Protein AF-A0A8C9FAW2-F1 (afdb_monomer_lite)

pLDDT: mean 73.1, std 17.96, range [31.39, 96.0]

Sequence (176 aa):
LLIRKERSWILTAKKSSAYGFLLVGSNVSVNIEVDPRHPKMLPECYFLGADHVVNPLRTKLNNNMHLWDPDISLLQNLKDLLEIDFPSRAALEKSDFTKDCGICYAYRLNGTTPDQVCDEPRCGQPFHQACLYEWLQGLPSSRQSFNVIFGECPYCNKVRQYGGNGSWDEAVRLLC

Organism: Pavo cristatus (NCBI:txid9049)

Secondary structure (DSSP, 8-state):
-----SSSEEEEEETTEEEEEEEEETTEEEEEEE-TTSTTSPPEEEEES-HHHHHHHHHHHHHHGGG--TTS-HHHHHHHHHT-PPPPHHHHHHS--S---TTT--S-BTTB---EE---TTT--EE-HHHHHHHHHT-TT-EEETTEEEEE-TTT--EEEE--SS-HHHHHTTT-

InterPro domains:
  IPR001841 Zinc finger, RING-type [PS50089] (101-157)
  IPR013083 Zinc finger, RING/FYVE/PHD-type [G3DSA:3.30.40.10] (86-163)
  IPR026848 E3 ubiquitin-protein ligase FANCL [PTHR13206] (16-158)
  IPR026850 FANCL C-terminal domain [PF11793] (100-158)
  IPR043003 FANCL, UBC-like domain 3 superfamily [G3DSA:3.10.110.20] (5-85)
  IPR044037 FANCL, UBC-like domain 3 [PF18891] (15-89)

Radius of gyration: 18.58 Å; chains: 1; bounding box: 49×36×48 Å

Structure (mmCIF, N/CA/C/O backbone):
data_AF-A0A8C9FAW2-F1
#
_entry.id   AF-A0A8C9FAW2-F1
#
loop_
_atom_site.group_PDB
_atom_site.id
_atom_site.type_symbol
_atom_site.label_atom_id
_atom_site.label_alt_id
_atom_site.label_comp_id
_atom_site.label_asym_id
_atom_site.label_entity_id
_atom_site.label_seq_id
_atom_site.pdbx_PDB_ins_code
_atom_site.Cartn_x
_atom_site.Cartn_y
_atom_site.Cartn_z
_atom_site.occupancy
_atom_site.B_iso_or_equiv
_atom_site.auth_seq_id
_atom_site.auth_comp_id
_atom_site.auth_asym_id
_atom_site.auth_atom_id
_atom_site.pdbx_PDB_model_num
ATOM 1 N N . LEU A 1 1 ? 1.778 -1.645 -23.565 1.00 32.03 1 LEU A N 1
ATOM 2 C CA . LEU A 1 1 ? 0.454 -1.346 -22.969 1.00 32.03 1 LEU A CA 1
ATOM 3 C C . LEU A 1 1 ? -0.058 -2.604 -22.282 1.00 32.03 1 LEU A C 1
ATOM 5 O O . LEU A 1 1 ? -0.675 -3.438 -22.930 1.00 32.03 1 LEU A O 1
ATOM 9 N N . LEU A 1 2 ? 0.274 -2.807 -21.007 1.00 31.39 2 LEU A N 1
ATOM 10 C CA . LEU A 1 2 ? -0.206 -3.987 -20.288 1.00 31.39 2 LEU A CA 1
ATOM 11 C C . LEU A 1 2 ? -1.570 -3.677 -19.674 1.00 31.39 2 LEU A C 1
ATOM 13 O O . LEU A 1 2 ? -1.672 -3.179 -18.561 1.00 31.39 2 LEU A O 1
ATOM 17 N N . ILE A 1 3 ? -2.617 -3.985 -20.437 1.00 34.19 3 ILE A N 1
ATOM 18 C CA . ILE A 1 3 ? -3.925 -4.309 -19.879 1.00 34.19 3 ILE A CA 1
ATOM 19 C C . ILE A 1 3 ? -3.959 -5.831 -19.774 1.00 34.19 3 ILE A C 1
ATOM 21 O O . ILE A 1 3 ? -4.034 -6.521 -20.790 1.00 34.19 3 ILE A O 1
ATOM 25 N N . ARG A 1 4 ? -3.958 -6.367 -18.553 1.00 31.67 4 ARG A N 1
ATOM 26 C CA . ARG A 1 4 ? -4.580 -7.668 -18.310 1.00 31.67 4 ARG A CA 1
ATOM 27 C C . ARG A 1 4 ? -5.323 -7.624 -16.982 1.00 31.67 4 ARG A C 1
ATOM 29 O O . ARG A 1 4 ? -4.728 -7.585 -15.912 1.00 31.67 4 ARG A O 1
ATOM 36 N N . LYS A 1 5 ? -6.650 -7.547 -17.123 1.00 36.12 5 LYS A N 1
ATOM 37 C CA . LYS A 1 5 ? -7.661 -7.777 -16.089 1.00 36.12 5 LYS A CA 1
ATOM 38 C C . LYS A 1 5 ? -7.296 -9.019 -15.264 1.00 36.12 5 LYS A C 1
ATOM 40 O O . LYS A 1 5 ? -6.805 -9.984 -15.835 1.00 36.12 5 LYS A O 1
ATOM 45 N N . GLU A 1 6 ? -7.653 -8.961 -13.978 1.00 37.94 6 GLU A N 1
ATOM 46 C CA . GLU A 1 6 ? -7.642 -10.036 -12.964 1.00 37.94 6 GLU A CA 1
ATOM 47 C C . GLU A 1 6 ? -6.447 -10.037 -11.985 1.00 37.94 6 GLU A C 1
ATOM 49 O O . GLU A 1 6 ? -5.425 -10.683 -12.171 1.00 37.94 6 GLU A O 1
ATOM 54 N N . ARG A 1 7 ? -6.674 -9.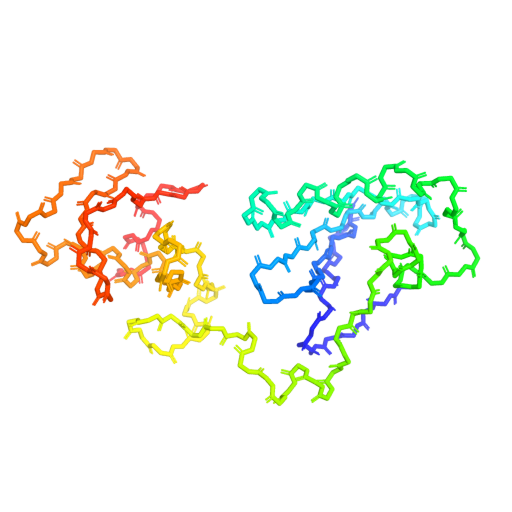309 -10.877 1.00 40.34 7 ARG A N 1
ATOM 55 C CA . ARG A 1 7 ? -6.276 -9.630 -9.489 1.00 40.34 7 ARG A CA 1
ATOM 56 C C . ARG A 1 7 ? -4.786 -9.778 -9.148 1.00 40.34 7 ARG A C 1
ATOM 58 O O . ARG A 1 7 ? -4.433 -10.691 -8.416 1.00 40.34 7 ARG A O 1
ATOM 65 N N . SER A 1 8 ? -3.977 -8.790 -9.542 1.00 43.91 8 SER A N 1
ATOM 66 C CA . SER A 1 8 ? -2.874 -8.269 -8.692 1.00 43.91 8 SER A CA 1
ATOM 67 C C . SER A 1 8 ? -2.107 -7.077 -9.290 1.00 43.91 8 SER A C 1
ATOM 69 O O . SER A 1 8 ? -1.278 -6.493 -8.604 1.00 43.91 8 SER A O 1
ATOM 71 N N . TRP A 1 9 ? -2.391 -6.684 -10.537 1.00 50.97 9 TRP A N 1
ATOM 72 C CA . TRP A 1 9 ? -1.691 -5.600 -11.243 1.00 50.97 9 TRP A CA 1
ATOM 73 C C . TRP A 1 9 ? -2.698 -4.767 -12.037 1.00 50.97 9 TRP A C 1
ATOM 75 O O . TRP A 1 9 ? -2.932 -5.031 -13.217 1.00 50.97 9 TRP A O 1
ATOM 85 N N . ILE A 1 10 ? -3.382 -3.817 -11.396 1.00 44.91 10 ILE A N 1
ATOM 86 C CA . ILE A 1 10 ? -4.378 -3.005 -12.106 1.00 44.91 10 ILE A CA 1
ATOM 87 C C . ILE A 1 10 ? -3.707 -1.717 -12.567 1.00 44.91 10 ILE A C 1
ATOM 89 O O . ILE A 1 10 ? -3.616 -0.764 -11.804 1.00 44.91 10 ILE A O 1
ATOM 93 N N . LEU A 1 11 ? -3.268 -1.695 -13.827 1.00 44.12 11 LEU A N 1
ATOM 94 C CA . LEU A 1 11 ? -3.093 -0.461 -14.592 1.00 44.12 11 LEU A CA 1
ATOM 95 C C . LEU A 1 11 ? -4.453 -0.100 -15.188 1.00 44.12 11 LEU A C 1
ATOM 97 O O . LEU A 1 11 ? -4.933 -0.717 -16.141 1.00 44.12 11 LEU A O 1
ATOM 101 N N . THR A 1 12 ? -5.103 0.882 -14.595 1.00 38.78 12 THR A N 1
ATOM 102 C CA . THR A 1 12 ? -6.296 1.514 -15.139 1.00 38.78 12 THR A CA 1
ATOM 103 C C . THR A 1 12 ? -5.859 2.695 -16.003 1.00 38.78 12 THR A C 1
ATOM 105 O O . THR A 1 12 ? -5.255 3.654 -15.541 1.00 38.78 12 THR A O 1
ATOM 108 N N . ALA A 1 13 ? -6.133 2.634 -17.301 1.00 38.56 13 ALA A N 1
ATOM 109 C CA . ALA A 1 13 ? -5.823 3.733 -18.207 1.00 38.56 13 ALA A CA 1
ATOM 110 C C . ALA A 1 13 ? -7.002 4.717 -18.265 1.00 38.56 13 ALA A C 1
ATOM 112 O O . ALA A 1 13 ? -8.114 4.328 -18.629 1.00 38.56 13 ALA A O 1
ATOM 113 N N . LYS A 1 14 ? -6.769 5.995 -17.945 1.00 38.84 14 LYS A N 1
ATOM 114 C CA . LYS A 1 14 ? -7.650 7.106 -18.342 1.00 38.84 14 LYS A CA 1
ATOM 115 C C . LYS A 1 14 ? -7.130 7.694 -19.657 1.00 38.84 14 LYS A C 1
ATOM 117 O O . LYS A 1 14 ? -5.959 7.559 -19.991 1.00 38.84 14 LYS A O 1
ATOM 122 N N . LYS A 1 15 ? -8.001 8.378 -20.408 1.00 40.38 15 LYS A N 1
ATOM 123 C CA . LYS A 1 15 ? -7.680 8.962 -21.730 1.00 40.38 15 LYS A CA 1
ATOM 124 C C . LYS A 1 15 ? -6.493 9.950 -21.727 1.00 40.38 15 LYS A C 1
ATOM 126 O O . LYS A 1 15 ? -5.990 10.255 -22.801 1.00 40.38 15 LYS A O 1
ATOM 131 N N . SER A 1 16 ? -6.059 10.439 -20.561 1.00 45.88 16 SER A N 1
ATOM 132 C CA . SER A 1 16 ? -4.986 11.433 -20.396 1.00 45.88 16 SER A CA 1
ATOM 133 C C . SER A 1 16 ? -3.822 11.009 -19.487 1.00 45.88 16 SER A C 1
ATOM 135 O O . SER A 1 16 ? -2.833 11.728 -19.479 1.00 45.88 16 SER A O 1
ATOM 137 N N . SER A 1 17 ? -3.927 9.879 -18.768 1.00 46.94 17 SER A N 1
ATOM 138 C CA . SER A 1 17 ? -2.872 9.300 -17.911 1.00 46.94 17 SER A CA 1
ATOM 139 C C . SER A 1 17 ? -3.098 7.798 -17.722 1.00 46.94 17 SER A C 1
ATOM 141 O O . SER A 1 17 ? -4.248 7.360 -17.590 1.00 46.94 17 SER A O 1
ATOM 143 N N . ALA A 1 18 ? -2.030 6.999 -17.658 1.00 55.69 18 ALA A N 1
ATOM 144 C CA . ALA A 1 18 ? -2.124 5.605 -17.227 1.00 55.69 18 ALA A CA 1
ATOM 145 C C . ALA A 1 18 ? -1.743 5.511 -15.744 1.00 55.69 18 ALA A C 1
ATOM 147 O O . ALA A 1 18 ? -0.612 5.805 -15.383 1.00 55.69 18 ALA A O 1
ATOM 148 N N . TYR A 1 19 ? -2.685 5.111 -14.888 1.00 51.44 19 TYR A N 1
ATOM 149 C CA . TYR A 1 19 ? -2.467 4.968 -13.448 1.00 51.44 19 TYR A CA 1
ATOM 150 C C . TYR A 1 19 ? -2.578 3.497 -13.064 1.00 51.44 19 TYR A C 1
ATOM 152 O O . TYR A 1 19 ? -3.498 2.806 -13.502 1.00 51.44 19 TYR A O 1
ATOM 160 N N . GLY A 1 20 ? -1.674 2.981 -12.244 1.00 58.78 20 GLY A N 1
ATOM 161 C CA . GLY A 1 20 ? -1.818 1.630 -11.725 1.00 58.78 20 GLY A CA 1
ATOM 162 C C . GLY A 1 20 ? -1.231 1.445 -10.355 1.00 58.78 20 GLY A C 1
ATOM 163 O O . GLY A 1 20 ? -0.283 2.114 -9.985 1.00 58.78 20 GLY A O 1
ATOM 164 N N . PHE A 1 21 ? -1.799 0.519 -9.599 1.00 53.75 21 PHE A N 1
ATOM 165 C CA . PHE A 1 21 ? -1.291 0.188 -8.280 1.00 53.75 21 PHE A CA 1
ATOM 166 C C . PHE A 1 21 ? -0.642 -1.189 -8.278 1.00 53.75 21 PHE A C 1
ATOM 168 O O . PHE A 1 21 ? -1.054 -2.117 -8.983 1.00 53.75 21 PHE A O 1
ATOM 175 N N . LEU A 1 22 ? 0.373 -1.296 -7.439 1.00 62.25 22 LEU A N 1
ATOM 176 C CA . LEU A 1 22 ? 1.198 -2.460 -7.238 1.00 62.25 22 LEU A CA 1
ATOM 177 C C . LEU A 1 22 ? 1.170 -2.843 -5.760 1.00 62.25 22 LEU A C 1
ATOM 179 O O . LEU A 1 22 ? 1.394 -2.000 -4.890 1.00 62.25 22 LEU A O 1
ATOM 183 N N . LEU A 1 23 ? 0.936 -4.120 -5.471 1.00 55.09 23 LEU A N 1
ATOM 184 C CA . LEU A 1 23 ? 1.106 -4.655 -4.123 1.00 55.09 23 LEU A CA 1
ATOM 185 C C . LEU A 1 23 ? 2.578 -5.016 -3.919 1.00 55.09 23 LEU A C 1
ATOM 187 O O . LEU A 1 23 ? 3.112 -5.879 -4.612 1.00 55.09 23 LEU A O 1
ATOM 191 N N . VAL A 1 24 ? 3.221 -4.332 -2.973 1.00 60.34 24 VAL A N 1
ATOM 192 C CA . VAL A 1 24 ? 4.638 -4.519 -2.627 1.00 60.34 24 VAL A CA 1
ATOM 193 C C . VAL A 1 24 ? 4.783 -5.564 -1.509 1.00 60.34 24 VAL A C 1
ATOM 195 O O . VAL A 1 24 ? 5.748 -6.319 -1.497 1.00 60.34 24 VAL A O 1
ATOM 198 N N . GLY A 1 25 ? 3.799 -5.668 -0.606 1.00 58.72 25 GLY A N 1
ATOM 199 C CA . GLY A 1 25 ? 3.772 -6.651 0.482 1.00 58.72 25 GLY A CA 1
ATOM 200 C C . GLY A 1 25 ? 2.504 -6.555 1.339 1.00 58.72 25 GLY A C 1
ATOM 201 O O . GLY A 1 25 ? 1.602 -5.769 1.042 1.00 58.72 25 GLY A O 1
ATOM 202 N N . SER A 1 26 ? 2.427 -7.333 2.426 1.00 58.81 26 SER A N 1
ATOM 203 C CA . SER A 1 26 ? 1.336 -7.241 3.409 1.00 58.81 26 SER A CA 1
ATOM 204 C C . SER A 1 26 ? 1.347 -5.859 4.068 1.00 58.81 26 SER A C 1
ATOM 206 O O . SER A 1 26 ? 2.222 -5.585 4.888 1.00 58.81 26 SER A O 1
ATOM 208 N N . ASN A 1 27 ? 0.375 -5.010 3.726 1.00 63.75 27 ASN A N 1
ATOM 209 C CA . ASN A 1 27 ? 0.171 -3.642 4.237 1.00 63.75 27 ASN A CA 1
ATOM 210 C C . ASN A 1 27 ? 1.002 -2.530 3.570 1.00 63.75 27 ASN A C 1
ATOM 212 O O . ASN A 1 27 ? 1.078 -1.425 4.108 1.00 63.75 27 ASN A O 1
ATOM 216 N N . VAL A 1 28 ? 1.600 -2.785 2.402 1.00 72.44 28 VAL A N 1
ATOM 217 C CA . VAL A 1 28 ? 2.230 -1.728 1.599 1.00 72.44 28 VAL A CA 1
ATOM 218 C C . VAL A 1 28 ? 1.893 -1.870 0.119 1.00 72.44 28 VAL A C 1
ATOM 220 O O . VAL A 1 28 ? 1.974 -2.950 -0.473 1.00 72.44 28 VAL A O 1
ATOM 223 N N . SER A 1 29 ? 1.519 -0.750 -0.487 1.00 74.69 29 SER A N 1
ATOM 224 C CA . SER A 1 29 ? 1.243 -0.645 -1.915 1.00 74.69 29 SER A CA 1
ATOM 225 C C . SER A 1 29 ? 1.953 0.564 -2.510 1.00 74.69 29 SER A C 1
ATOM 227 O O . SER A 1 29 ? 2.319 1.496 -1.795 1.00 74.69 29 SER A O 1
ATOM 229 N N . VAL A 1 30 ? 2.171 0.543 -3.819 1.00 79.19 30 VAL A N 1
ATOM 230 C CA . VAL A 1 30 ? 2.692 1.683 -4.573 1.00 79.19 30 VAL A CA 1
ATOM 231 C C . VAL A 1 30 ? 1.726 2.007 -5.703 1.00 79.19 30 VAL A C 1
ATOM 233 O O . VAL A 1 30 ? 1.344 1.131 -6.475 1.00 79.19 30 VAL A O 1
ATOM 236 N N . ASN A 1 31 ? 1.294 3.259 -5.776 1.00 78.44 31 ASN A N 1
ATOM 237 C CA . ASN A 1 31 ? 0.546 3.796 -6.903 1.00 78.44 31 ASN A CA 1
ATOM 238 C C . ASN A 1 31 ? 1.534 4.418 -7.892 1.00 78.44 31 ASN A C 1
ATOM 240 O O . ASN A 1 31 ? 2.432 5.149 -7.491 1.00 78.44 31 ASN A O 1
ATOM 244 N N . ILE A 1 32 ? 1.387 4.088 -9.165 1.00 81.19 32 ILE A N 1
ATOM 245 C CA . ILE A 1 32 ? 2.306 4.414 -10.244 1.00 81.19 32 ILE A CA 1
ATOM 246 C C . ILE A 1 32 ? 1.529 5.186 -11.295 1.00 81.19 32 ILE A C 1
ATOM 248 O O . ILE A 1 32 ? 0.557 4.676 -11.861 1.00 81.19 32 ILE A O 1
ATOM 252 N N . GLU A 1 33 ? 1.985 6.394 -11.584 1.00 78.06 33 GLU A N 1
ATOM 253 C CA . GLU A 1 33 ? 1.417 7.230 -12.630 1.00 78.06 33 GLU A CA 1
ATOM 254 C C . GLU A 1 33 ? 2.394 7.354 -13.799 1.00 78.06 33 GLU A C 1
ATOM 256 O O . GLU A 1 33 ? 3.498 7.882 -13.678 1.00 78.06 33 GLU A O 1
ATOM 261 N N . VAL A 1 34 ? 1.975 6.827 -14.948 1.00 80.50 34 VAL A N 1
ATOM 262 C CA . VAL A 1 34 ? 2.739 6.829 -16.194 1.00 80.50 34 VAL A CA 1
ATOM 263 C C . VAL A 1 34 ? 2.214 7.941 -17.096 1.00 80.50 34 VAL A C 1
ATOM 265 O O . VAL A 1 34 ? 1.034 7.942 -17.474 1.00 80.50 34 VAL A O 1
ATOM 268 N N . ASP A 1 35 ? 3.113 8.839 -17.505 1.00 76.81 35 ASP A N 1
ATOM 269 C CA . ASP A 1 35 ? 2.828 9.842 -18.530 1.00 76.81 35 ASP A CA 1
ATOM 270 C C . ASP A 1 35 ? 2.597 9.144 -19.885 1.00 76.81 35 ASP A C 1
ATOM 272 O O . ASP A 1 35 ? 3.506 8.504 -20.424 1.00 76.81 35 ASP A O 1
ATOM 276 N N . PRO A 1 36 ? 1.403 9.256 -20.491 1.00 73.38 36 PRO A N 1
ATOM 277 C CA . PRO A 1 36 ? 1.109 8.613 -21.764 1.00 73.38 36 PRO A CA 1
ATOM 278 C C . PRO A 1 36 ? 1.885 9.225 -22.932 1.00 73.38 36 PRO A C 1
ATOM 280 O O . PRO A 1 36 ? 1.991 8.584 -23.977 1.00 73.38 36 PRO A O 1
ATOM 283 N N . ARG A 1 37 ? 2.420 10.443 -22.783 1.00 78.56 37 ARG A N 1
ATOM 284 C CA . ARG A 1 37 ? 3.291 11.077 -23.782 1.00 78.56 37 ARG A CA 1
ATOM 285 C C . ARG A 1 37 ? 4.706 10.510 -23.729 1.00 78.56 37 ARG A C 1
ATOM 287 O O . ARG A 1 37 ? 5.366 10.442 -24.762 1.00 78.56 37 ARG A O 1
ATOM 294 N N . HIS A 1 38 ? 5.134 10.043 -22.557 1.00 81.06 38 HIS A N 1
ATOM 295 C CA . HIS A 1 38 ? 6.465 9.488 -22.323 1.00 81.06 38 HIS A CA 1
ATOM 296 C C . HIS A 1 38 ? 6.393 8.163 -21.542 1.00 81.06 38 HIS A C 1
ATOM 298 O O . HIS A 1 38 ? 6.947 8.045 -20.451 1.00 81.06 38 HIS A O 1
ATOM 304 N N . PRO A 1 39 ? 5.767 7.109 -22.099 1.00 78.12 39 PRO A N 1
ATOM 305 C CA . PRO A 1 39 ? 5.433 5.884 -21.360 1.00 78.12 39 PRO A CA 1
ATOM 306 C C . PRO A 1 39 ? 6.643 5.031 -20.951 1.00 78.12 39 PRO A C 1
ATOM 308 O O . PRO A 1 39 ? 6.477 4.020 -20.271 1.00 78.12 39 PRO A O 1
ATOM 311 N N . LYS A 1 40 ? 7.840 5.397 -21.419 1.00 82.69 40 LYS A N 1
ATOM 312 C CA . LYS A 1 40 ? 9.111 4.747 -21.088 1.00 82.69 40 LYS A CA 1
ATOM 313 C C . LYS A 1 40 ? 9.945 5.525 -20.062 1.00 82.69 40 LYS A C 1
ATOM 315 O O . LYS A 1 40 ? 11.026 5.068 -19.706 1.00 82.69 40 LYS A O 1
ATOM 320 N N . MET A 1 41 ? 9.499 6.705 -19.634 1.00 87.00 41 MET A N 1
ATOM 321 C CA . MET A 1 41 ? 10.165 7.448 -18.565 1.00 87.00 41 MET A CA 1
ATOM 322 C C . MET A 1 41 ? 9.821 6.860 -17.197 1.00 87.00 41 MET A C 1
ATOM 324 O O . MET A 1 41 ? 8.786 6.208 -17.045 1.00 87.00 41 MET A O 1
ATOM 328 N N . LEU A 1 42 ? 10.691 7.121 -16.218 1.00 88.81 42 LEU A N 1
ATOM 329 C CA . LEU A 1 42 ? 10.445 6.797 -14.817 1.00 88.81 42 LEU A CA 1
ATOM 330 C C . LEU A 1 42 ? 9.097 7.410 -14.392 1.00 88.81 42 LEU A C 1
ATOM 332 O O . LEU A 1 42 ? 8.931 8.626 -14.513 1.0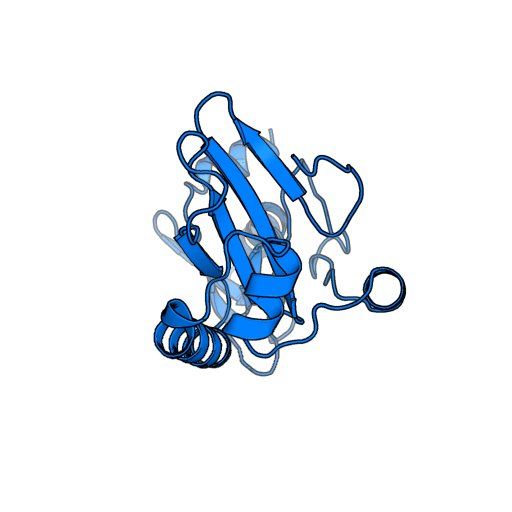0 88.81 42 LEU A O 1
ATOM 336 N N . PRO A 1 43 ? 8.133 6.597 -13.935 1.00 87.88 43 PRO A N 1
ATOM 337 C CA . PRO A 1 43 ? 6.835 7.093 -13.511 1.00 87.88 43 PRO A CA 1
ATOM 338 C C . PRO A 1 43 ? 6.879 7.665 -12.095 1.00 87.88 43 PRO A C 1
ATOM 340 O O . PRO A 1 43 ? 7.721 7.294 -11.273 1.00 87.88 43 PRO A O 1
ATOM 343 N N . GLU A 1 44 ? 5.892 8.499 -11.784 1.00 86.31 44 GLU A N 1
ATOM 344 C CA . GLU A 1 44 ? 5.670 8.969 -10.419 1.00 86.31 44 GLU A CA 1
ATOM 345 C C . GLU A 1 44 ? 5.189 7.805 -9.546 1.00 86.31 44 GLU A C 1
ATOM 347 O O . GLU A 1 44 ? 4.290 7.054 -9.935 1.00 86.31 44 GLU A O 1
ATOM 352 N N . CYS A 1 45 ? 5.795 7.644 -8.367 1.00 86.88 45 CYS A N 1
ATOM 353 C CA . CYS A 1 45 ? 5.535 6.527 -7.459 1.00 86.88 45 CYS A CA 1
ATOM 354 C C . CYS A 1 45 ? 5.086 7.027 -6.077 1.00 86.88 45 CYS A C 1
ATOM 356 O O . CYS A 1 45 ? 5.857 7.640 -5.337 1.00 86.88 45 CYS A O 1
ATOM 358 N N . TYR A 1 46 ? 3.859 6.691 -5.683 1.00 82.00 46 TYR A N 1
ATOM 359 C CA . TYR A 1 46 ? 3.263 7.050 -4.397 1.00 82.00 46 TYR A CA 1
ATOM 360 C C . TYR A 1 46 ? 3.096 5.809 -3.515 1.00 82.00 46 TYR A C 1
ATOM 362 O O . TYR A 1 46 ? 2.209 4.985 -3.740 1.00 82.00 46 TYR A O 1
ATOM 370 N N . PHE A 1 47 ? 3.944 5.669 -2.496 1.00 84.00 47 PHE A N 1
ATOM 371 C CA . PHE A 1 47 ? 3.856 4.570 -1.530 1.00 84.00 47 PHE A CA 1
ATOM 372 C C . PHE A 1 47 ? 2.766 4.823 -0.486 1.00 84.00 47 PHE A C 1
ATOM 374 O O . PHE A 1 47 ? 2.704 5.900 0.104 1.00 84.00 47 PHE A O 1
ATOM 381 N N . LEU A 1 48 ? 1.949 3.804 -0.231 1.00 78.19 48 LEU A N 1
ATOM 382 C CA . LEU A 1 48 ? 0.875 3.794 0.758 1.00 78.19 48 LEU A CA 1
ATOM 383 C C . LEU A 1 48 ? 1.131 2.657 1.753 1.00 78.19 48 LEU A C 1
ATOM 385 O O . LEU A 1 48 ? 1.249 1.497 1.354 1.00 78.19 48 LEU A O 1
ATOM 389 N N . GLY A 1 49 ? 1.212 2.989 3.037 1.00 77.88 49 GLY A N 1
ATOM 390 C CA . GLY A 1 49 ? 1.516 2.061 4.126 1.00 77.88 49 GLY A CA 1
ATOM 391 C C . GLY A 1 49 ? 2.057 2.813 5.342 1.00 77.88 49 GLY A C 1
ATOM 392 O O . GLY A 1 49 ? 2.178 4.036 5.312 1.00 77.88 49 GLY A O 1
ATOM 393 N N . ALA A 1 50 ? 2.393 2.095 6.414 1.00 75.81 50 ALA A N 1
ATOM 394 C CA . ALA A 1 50 ? 3.000 2.705 7.597 1.00 75.81 50 ALA A CA 1
ATOM 395 C C . ALA A 1 50 ? 4.398 3.277 7.285 1.00 75.81 50 ALA A C 1
ATOM 397 O O . ALA A 1 50 ? 5.173 2.643 6.566 1.00 75.81 50 ALA A O 1
ATOM 398 N N . ASP A 1 51 ? 4.752 4.426 7.877 1.00 81.75 51 ASP A N 1
ATOM 399 C CA . ASP A 1 51 ? 6.000 5.165 7.596 1.00 81.75 51 ASP A CA 1
ATOM 400 C C . ASP A 1 51 ? 7.261 4.295 7.651 1.00 81.75 51 ASP A C 1
ATOM 402 O O . ASP A 1 51 ? 8.116 4.351 6.768 1.00 81.75 51 ASP A O 1
ATOM 406 N N . HIS A 1 52 ? 7.364 3.436 8.665 1.00 81.44 52 HIS A N 1
ATOM 407 C CA . HIS A 1 52 ? 8.512 2.546 8.847 1.00 81.44 52 HIS A CA 1
ATOM 408 C C . HIS A 1 52 ? 8.651 1.482 7.740 1.00 81.44 52 HIS A C 1
ATOM 410 O O . HIS A 1 52 ? 9.740 0.944 7.557 1.00 81.44 52 HIS A O 1
ATOM 416 N N . VAL A 1 53 ? 7.579 1.194 6.994 1.00 80.50 53 VAL A N 1
ATOM 417 C CA . VAL A 1 53 ? 7.570 0.271 5.848 1.00 80.50 53 VAL A CA 1
ATOM 418 C C . VAL A 1 53 ? 7.837 1.017 4.538 1.00 80.50 53 VAL A C 1
ATOM 420 O O . VAL A 1 53 ? 8.578 0.524 3.690 1.00 80.50 53 VAL A O 1
ATOM 423 N N . VAL A 1 54 ? 7.267 2.215 4.362 1.00 86.50 54 VAL A N 1
ATOM 424 C CA . VAL A 1 54 ? 7.376 2.976 3.102 1.00 86.50 54 VAL A CA 1
ATOM 425 C C . VAL A 1 54 ? 8.676 3.768 2.973 1.00 86.50 54 VAL A C 1
ATOM 427 O O . VAL A 1 54 ? 9.193 3.905 1.866 1.00 86.50 54 VAL A O 1
ATOM 430 N N . ASN A 1 55 ? 9.240 4.271 4.075 1.00 90.56 55 ASN A N 1
ATOM 431 C CA . ASN A 1 55 ? 10.456 5.088 4.034 1.00 90.56 55 ASN A CA 1
ATOM 432 C C . ASN A 1 55 ? 11.667 4.336 3.451 1.00 90.56 55 ASN A C 1
ATOM 434 O O . ASN A 1 55 ? 12.337 4.910 2.592 1.00 90.56 55 ASN A O 1
ATOM 438 N N . PRO A 1 56 ? 11.934 3.062 3.808 1.00 91.56 56 PRO A N 1
ATOM 439 C CA . PRO A 1 56 ? 12.984 2.283 3.154 1.00 91.56 56 PRO A CA 1
ATOM 440 C C . PRO A 1 56 ? 12.785 2.158 1.639 1.00 91.56 56 PRO A C 1
ATOM 442 O O . PRO A 1 56 ? 13.738 2.332 0.884 1.00 91.56 56 PRO A O 1
ATOM 445 N N . LEU A 1 57 ? 11.550 1.916 1.184 1.00 91.00 57 LEU A N 1
ATOM 446 C CA . LEU A 1 57 ? 11.227 1.793 -0.243 1.00 91.00 57 LEU A CA 1
ATOM 447 C C . LEU A 1 57 ? 11.443 3.112 -0.989 1.00 91.00 57 LEU A C 1
ATOM 449 O O . LEU A 1 57 ? 12.004 3.116 -2.082 1.00 91.00 57 LEU A O 1
ATOM 453 N N . ARG A 1 58 ? 11.058 4.239 -0.378 1.00 92.50 58 ARG A N 1
ATOM 454 C CA . ARG A 1 58 ? 11.298 5.577 -0.931 1.00 92.50 58 ARG A CA 1
ATOM 455 C C . ARG A 1 58 ? 12.793 5.875 -1.050 1.00 92.50 58 ARG A C 1
ATOM 457 O O . ARG A 1 58 ? 13.229 6.385 -2.076 1.00 92.50 58 ARG A O 1
ATOM 464 N N . THR A 1 59 ? 13.580 5.533 -0.029 1.00 94.00 59 THR A N 1
ATOM 465 C CA . THR A 1 59 ? 15.039 5.700 -0.059 1.00 94.00 59 THR A CA 1
ATOM 466 C C . THR A 1 59 ? 15.673 4.865 -1.168 1.00 94.00 59 THR A C 1
ATOM 468 O O . THR A 1 59 ? 16.485 5.393 -1.923 1.00 94.00 59 THR A O 1
ATOM 471 N N . LYS A 1 60 ? 15.277 3.593 -1.314 1.00 94.62 60 LYS A N 1
ATOM 472 C CA . LYS A 1 60 ? 15.764 2.726 -2.399 1.00 94.62 60 LYS A CA 1
ATOM 473 C C . LYS A 1 60 ? 15.415 3.282 -3.772 1.00 94.62 60 LYS A C 1
ATOM 475 O O . LYS A 1 60 ? 16.311 3.444 -4.593 1.00 94.62 60 LYS A O 1
ATOM 480 N N . LEU A 1 61 ? 14.150 3.665 -3.976 1.00 93.50 61 LEU A N 1
ATOM 481 C CA . LEU A 1 61 ? 13.704 4.279 -5.222 1.00 93.50 61 LEU A CA 1
ATOM 482 C C . LEU A 1 61 ? 14.591 5.473 -5.580 1.00 93.50 61 LEU A C 1
ATOM 484 O O . LEU A 1 61 ? 15.164 5.476 -6.661 1.00 93.50 61 LEU A O 1
ATOM 488 N N . ASN A 1 62 ? 14.749 6.429 -4.657 1.00 94.31 62 ASN A N 1
ATOM 489 C CA . ASN A 1 62 ? 15.528 7.651 -4.866 1.00 94.31 62 ASN A CA 1
ATOM 490 C C . ASN A 1 62 ? 17.009 7.373 -5.158 1.00 94.31 62 ASN A C 1
ATOM 492 O O . ASN A 1 62 ? 17.584 7.986 -6.055 1.00 94.31 62 ASN A O 1
ATOM 496 N N . ASN A 1 63 ? 17.626 6.442 -4.425 1.00 96.00 63 ASN A N 1
ATOM 497 C CA . ASN A 1 63 ? 19.027 6.078 -4.632 1.00 96.00 63 ASN A CA 1
ATOM 498 C C . ASN A 1 63 ? 19.240 5.413 -5.994 1.00 96.00 63 ASN A C 1
ATOM 500 O O . ASN A 1 63 ? 20.250 5.664 -6.649 1.00 96.00 63 ASN A O 1
ATOM 504 N N . ASN A 1 64 ? 18.273 4.608 -6.432 1.00 95.94 64 ASN A N 1
ATOM 505 C CA . ASN A 1 64 ? 18.403 3.763 -7.609 1.00 95.94 64 ASN A CA 1
ATOM 506 C C . ASN A 1 64 ? 17.806 4.393 -8.877 1.00 95.94 64 ASN A C 1
ATOM 508 O O . ASN A 1 64 ? 17.989 3.818 -9.939 1.00 95.94 64 ASN A O 1
ATOM 512 N N . MET A 1 65 ? 17.164 5.575 -8.827 1.00 92.62 65 MET A N 1
ATOM 513 C CA . MET A 1 65 ? 16.493 6.218 -9.986 1.00 92.62 65 MET A CA 1
ATOM 514 C C . MET A 1 65 ? 17.341 6.254 -11.267 1.00 92.62 65 MET A C 1
ATOM 516 O O . MET A 1 65 ? 16.807 6.187 -12.371 1.00 92.62 65 MET A O 1
ATOM 520 N N . HIS A 1 66 ? 18.661 6.372 -11.119 1.00 93.44 66 HIS A N 1
ATOM 521 C CA . HIS A 1 66 ? 19.629 6.415 -12.213 1.00 93.44 66 HIS A CA 1
ATOM 522 C C . HIS A 1 66 ? 19.785 5.083 -12.970 1.00 93.44 66 HIS A C 1
ATOM 524 O O . HIS A 1 66 ? 20.317 5.078 -14.075 1.00 93.44 66 HIS A O 1
ATOM 530 N N . LEU A 1 67 ? 19.331 3.970 -12.390 1.00 94.38 67 LEU A N 1
ATOM 531 C CA . LEU A 1 67 ? 19.325 2.634 -12.988 1.00 94.38 67 LEU A CA 1
ATOM 532 C C . LEU A 1 67 ? 18.086 2.377 -13.856 1.00 94.38 67 LEU A C 1
ATOM 534 O O . LEU A 1 67 ? 17.945 1.284 -14.394 1.00 94.38 67 LEU A O 1
ATOM 538 N N . TRP A 1 68 ? 17.175 3.350 -13.977 1.00 93.94 68 TRP A N 1
ATOM 539 C CA . TRP A 1 68 ? 15.996 3.215 -14.825 1.00 93.94 68 TRP A CA 1
ATOM 540 C C . TRP A 1 68 ? 16.386 2.965 -16.286 1.00 93.94 68 TRP A C 1
ATOM 542 O O . TRP A 1 68 ? 17.043 3.798 -16.914 1.00 93.94 68 TRP A O 1
ATOM 552 N N . ASP A 1 69 ? 15.907 1.853 -16.841 1.00 92.12 69 ASP A N 1
ATOM 553 C CA . ASP A 1 69 ? 16.174 1.441 -18.215 1.00 92.12 69 ASP A CA 1
ATOM 554 C C . ASP A 1 69 ? 14.869 1.432 -19.054 1.00 92.12 69 ASP A C 1
ATOM 556 O O . ASP A 1 69 ? 13.981 0.602 -18.834 1.00 92.12 69 ASP A O 1
ATOM 560 N N . PRO A 1 70 ? 14.721 2.345 -20.037 1.00 88.94 70 PRO A N 1
ATOM 561 C CA . PRO A 1 70 ? 13.568 2.420 -20.945 1.00 88.94 70 PRO A CA 1
ATOM 562 C C . PRO A 1 70 ? 13.318 1.181 -21.821 1.00 88.94 70 PRO A C 1
ATOM 564 O O . PRO A 1 70 ? 12.254 1.091 -22.455 1.00 88.94 70 PRO A O 1
ATOM 567 N N . ASP A 1 71 ? 14.292 0.278 -21.930 1.00 91.19 71 ASP A N 1
ATOM 568 C CA . ASP A 1 71 ? 14.242 -0.891 -22.806 1.00 91.19 71 ASP A CA 1
ATOM 569 C C . ASP A 1 71 ? 13.810 -2.174 -22.083 1.00 91.19 71 ASP A C 1
ATOM 571 O O . ASP A 1 71 ? 13.401 -3.139 -22.737 1.00 91.19 71 ASP A O 1
ATOM 575 N N . ILE A 1 72 ? 13.768 -2.165 -20.746 1.00 86.00 72 ILE A N 1
ATOM 576 C CA . ILE A 1 72 ? 13.174 -3.244 -19.948 1.00 86.00 72 ILE A CA 1
ATOM 577 C C . ILE A 1 72 ? 11.754 -2.905 -19.480 1.00 86.00 72 ILE A C 1
ATOM 579 O O . ILE A 1 72 ? 11.272 -1.773 -19.529 1.00 86.00 72 ILE A O 1
ATOM 583 N N . SER A 1 73 ? 11.019 -3.931 -19.045 1.00 83.12 73 SER A N 1
ATOM 584 C CA . SER A 1 73 ? 9.633 -3.744 -18.608 1.00 83.12 73 SER A CA 1
ATOM 585 C C . SER A 1 73 ? 9.543 -2.889 -17.337 1.00 83.12 73 SER A C 1
ATOM 587 O O . SER A 1 73 ? 10.374 -3.024 -16.442 1.00 83.12 73 SER A O 1
ATOM 589 N N . LEU A 1 74 ? 8.471 -2.096 -17.206 1.00 81.56 74 LEU A N 1
ATOM 590 C CA . LEU A 1 74 ? 8.151 -1.330 -15.989 1.00 81.56 74 LEU A CA 1
ATOM 591 C C . LEU A 1 74 ? 8.245 -2.188 -14.719 1.00 81.56 74 LEU A C 1
ATOM 593 O O . LEU A 1 74 ? 8.803 -1.758 -13.718 1.00 81.56 74 LEU A O 1
ATOM 597 N N . LEU A 1 75 ? 7.707 -3.410 -14.767 1.00 80.50 75 LEU A N 1
ATOM 598 C CA . LEU A 1 75 ? 7.742 -4.323 -13.629 1.00 80.50 75 LEU A CA 1
ATOM 599 C C . LEU A 1 75 ? 9.176 -4.686 -13.238 1.00 80.50 75 LEU A C 1
ATOM 601 O O . LEU A 1 75 ? 9.479 -4.730 -12.052 1.00 80.50 75 LEU A O 1
ATOM 605 N N . GLN A 1 76 ? 10.033 -4.951 -14.224 1.00 83.00 76 GLN A N 1
ATOM 606 C CA . GLN A 1 76 ? 11.430 -5.292 -13.977 1.00 83.00 76 GLN A CA 1
ATOM 607 C C . GLN A 1 76 ? 12.189 -4.092 -13.406 1.00 83.00 76 GLN A C 1
ATOM 609 O O . GLN A 1 76 ? 12.780 -4.224 -12.343 1.00 83.00 76 GLN A O 1
ATOM 614 N N . ASN A 1 77 ? 12.036 -2.908 -14.009 1.00 90.38 77 ASN A N 1
ATOM 615 C CA . ASN A 1 77 ? 12.583 -1.666 -13.459 1.00 90.38 77 ASN A CA 1
ATOM 616 C C . ASN A 1 77 ? 12.191 -1.471 -11.989 1.00 90.38 77 ASN A C 1
ATOM 618 O O . ASN A 1 77 ? 13.037 -1.199 -11.149 1.00 90.38 77 ASN A O 1
ATOM 622 N N . LEU A 1 78 ? 10.912 -1.639 -11.644 1.00 86.62 78 LEU A N 1
ATOM 623 C CA . LEU A 1 78 ? 10.453 -1.458 -10.266 1.00 86.62 78 LEU A CA 1
ATOM 624 C C . L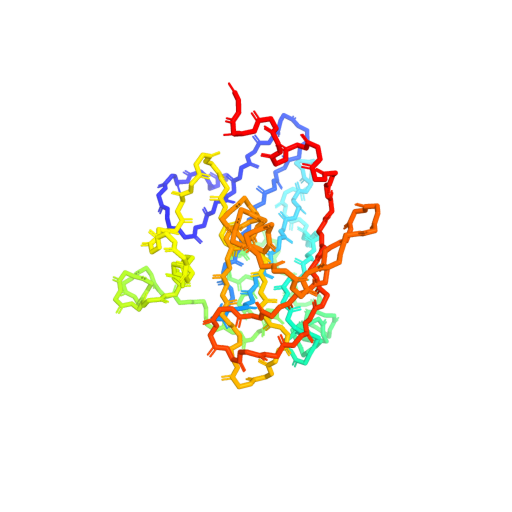EU A 1 78 ? 11.025 -2.499 -9.299 1.00 86.62 78 LEU A C 1
ATOM 626 O O . LEU A 1 78 ? 11.250 -2.163 -8.141 1.00 86.62 78 LEU A O 1
ATOM 630 N N . LYS A 1 79 ? 11.274 -3.738 -9.743 1.00 86.25 79 LYS A N 1
ATOM 631 C CA . LYS A 1 79 ? 11.961 -4.744 -8.917 1.00 86.25 79 LYS A CA 1
ATOM 632 C C . LYS A 1 79 ? 13.388 -4.327 -8.620 1.00 86.25 79 LYS A C 1
ATOM 634 O O . LYS A 1 79 ? 13.805 -4.402 -7.471 1.00 86.25 79 LYS A O 1
ATOM 639 N N . ASP A 1 80 ? 14.095 -3.869 -9.646 1.00 90.19 80 ASP A N 1
ATOM 640 C CA . ASP A 1 80 ? 15.507 -3.514 -9.551 1.00 90.19 80 ASP A CA 1
ATOM 641 C C . ASP A 1 80 ? 15.683 -2.235 -8.719 1.00 90.19 80 ASP A C 1
ATOM 643 O O . ASP A 1 80 ? 16.495 -2.192 -7.800 1.00 90.19 80 ASP A O 1
ATOM 647 N N . LEU A 1 81 ? 14.838 -1.225 -8.951 1.00 92.50 81 LEU A N 1
ATOM 648 C CA . LEU A 1 81 ? 14.847 0.035 -8.205 1.00 92.50 81 LEU A CA 1
ATOM 649 C C . LEU A 1 81 ? 14.510 -0.141 -6.723 1.00 92.50 81 LEU A C 1
ATOM 651 O O . LEU A 1 81 ? 15.138 0.478 -5.866 1.00 92.50 81 LEU A O 1
ATOM 655 N N . LEU A 1 82 ? 13.499 -0.954 -6.416 1.00 89.44 82 LEU A N 1
ATOM 656 C CA . LEU A 1 82 ? 13.036 -1.170 -5.044 1.00 89.44 82 LEU A CA 1
ATOM 657 C C . LEU A 1 82 ? 13.767 -2.325 -4.353 1.00 89.44 82 LEU A C 1
ATOM 659 O O . LEU A 1 82 ? 13.609 -2.497 -3.144 1.00 89.44 82 LEU A O 1
ATOM 663 N N . GLU A 1 83 ? 14.567 -3.088 -5.101 1.00 89.81 83 GLU A N 1
ATOM 664 C CA . GLU A 1 83 ? 15.254 -4.306 -4.664 1.00 89.81 83 GLU A CA 1
ATOM 665 C C . GLU A 1 83 ? 14.301 -5.244 -3.909 1.00 89.81 83 GLU A C 1
ATOM 667 O O . GLU A 1 83 ? 14.557 -5.660 -2.773 1.00 89.81 83 GLU A O 1
ATOM 672 N N . ILE A 1 84 ? 13.147 -5.503 -4.519 1.00 82.44 84 ILE A N 1
ATOM 673 C CA . ILE A 1 84 ? 12.128 -6.404 -3.989 1.00 82.44 84 ILE A CA 1
ATOM 674 C C . ILE A 1 84 ? 11.695 -7.381 -5.064 1.00 82.44 84 ILE A C 1
ATOM 676 O O . ILE A 1 84 ? 11.538 -7.040 -6.239 1.00 82.44 84 ILE A O 1
ATOM 680 N N . ASP A 1 85 ? 11.388 -8.590 -4.620 1.00 76.50 85 ASP A N 1
ATOM 681 C CA . ASP A 1 85 ? 10.591 -9.497 -5.413 1.00 76.50 85 ASP A CA 1
ATOM 682 C C . ASP A 1 85 ? 9.122 -9.212 -5.169 1.00 76.50 85 ASP A C 1
ATOM 684 O O . ASP A 1 85 ? 8.601 -9.327 -4.059 1.00 76.50 85 ASP A O 1
ATOM 688 N N . PHE A 1 86 ? 8.428 -8.869 -6.244 1.00 71.19 86 PHE A N 1
ATOM 689 C CA . PHE A 1 86 ? 6.984 -8.825 -6.184 1.00 71.19 86 PHE A CA 1
ATOM 690 C C . PHE A 1 86 ? 6.413 -10.233 -6.057 1.00 71.19 86 PHE A C 1
ATOM 692 O O . PHE A 1 86 ? 6.848 -11.136 -6.786 1.00 71.19 86 PHE A O 1
ATOM 699 N N . PRO A 1 87 ? 5.417 -10.429 -5.178 1.00 60.62 87 PRO A N 1
ATOM 700 C CA . PRO A 1 87 ? 4.838 -11.740 -4.973 1.00 60.62 87 PRO A CA 1
ATOM 701 C C . PRO A 1 87 ? 4.268 -12.261 -6.294 1.00 60.62 87 PRO A C 1
ATOM 703 O O . PRO A 1 87 ? 3.576 -11.560 -7.039 1.00 60.62 87 PRO A O 1
ATOM 706 N N . SER A 1 88 ? 4.596 -13.515 -6.605 1.00 59.50 88 SER A N 1
ATOM 707 C CA . SER A 1 88 ? 4.041 -14.181 -7.777 1.00 59.50 88 SER A CA 1
ATOM 708 C C . SER A 1 88 ? 2.534 -14.365 -7.600 1.00 59.50 88 SER A C 1
ATOM 710 O O . SER A 1 88 ? 2.030 -14.473 -6.481 1.00 59.50 88 SER A O 1
ATOM 712 N N . ARG A 1 89 ? 1.793 -14.457 -8.708 1.00 54.66 89 ARG A N 1
ATOM 713 C CA . ARG A 1 89 ? 0.344 -14.709 -8.673 1.00 54.66 89 ARG A CA 1
ATOM 714 C C . ARG A 1 89 ? -0.019 -15.918 -7.797 1.00 54.66 89 ARG A C 1
ATOM 716 O O . ARG A 1 89 ? -0.947 -15.836 -7.008 1.00 54.66 89 ARG A O 1
ATOM 723 N N . ALA A 1 90 ? 0.733 -17.015 -7.905 1.00 50.81 90 ALA A N 1
ATOM 724 C CA . ALA A 1 90 ? 0.485 -18.228 -7.124 1.00 50.81 90 ALA A CA 1
ATOM 725 C C . ALA A 1 90 ? 0.748 -18.037 -5.620 1.00 50.81 90 ALA A C 1
ATOM 727 O O . ALA A 1 90 ? 0.126 -18.712 -4.802 1.00 50.81 90 ALA A O 1
ATOM 728 N N . ALA A 1 91 ? 1.653 -17.121 -5.253 1.00 49.38 91 ALA A N 1
ATOM 729 C CA . ALA A 1 91 ? 1.837 -16.712 -3.867 1.00 49.38 91 ALA A CA 1
ATOM 730 C C . ALA A 1 91 ? 0.640 -15.876 -3.396 1.00 49.38 91 ALA A C 1
ATOM 732 O O . ALA A 1 91 ? 0.086 -16.192 -2.351 1.00 49.38 91 ALA A O 1
ATOM 733 N N . LEU A 1 92 ? 0.180 -14.904 -4.194 1.00 48.19 92 LEU A N 1
ATOM 734 C CA . LEU A 1 92 ? -0.987 -14.050 -3.906 1.00 48.19 92 LEU A CA 1
ATOM 735 C C . LEU A 1 92 ? -2.315 -14.818 -3.807 1.00 48.19 92 LEU A C 1
ATOM 737 O O . LEU A 1 92 ? -3.181 -14.421 -3.043 1.00 48.19 92 LEU A O 1
ATOM 741 N N . GLU A 1 93 ? -2.480 -15.912 -4.554 1.00 43.75 93 GLU A N 1
ATOM 742 C CA . GLU A 1 93 ? -3.664 -16.784 -4.470 1.00 43.75 93 GLU A CA 1
ATOM 743 C C . GLU A 1 93 ? -3.649 -17.704 -3.233 1.00 43.75 93 GLU A C 1
ATOM 745 O O . GLU A 1 93 ? -4.700 -18.191 -2.828 1.00 43.75 93 GLU A O 1
ATOM 750 N N . LYS A 1 94 ? -2.474 -17.959 -2.635 1.00 42.34 94 LYS A N 1
ATOM 751 C CA . LYS A 1 94 ? -2.301 -18.850 -1.468 1.00 42.34 94 LYS A CA 1
ATOM 752 C C . LYS A 1 94 ? -2.133 -18.130 -0.137 1.00 42.34 94 LYS A C 1
ATOM 754 O O . LYS A 1 94 ? -2.101 -18.783 0.900 1.00 42.34 94 LYS A O 1
ATOM 759 N N . SER A 1 95 ? -1.951 -16.822 -0.162 1.00 38.91 95 SER A N 1
ATOM 760 C CA . SER A 1 95 ? -1.747 -16.023 1.037 1.00 38.91 95 SER A CA 1
ATOM 761 C C . SER A 1 95 ? -2.908 -15.063 1.182 1.00 38.91 95 SER A C 1
ATOM 763 O O . SER A 1 95 ? -3.304 -14.403 0.224 1.00 38.91 95 SER A O 1
ATOM 765 N N . ASP A 1 96 ? -3.425 -14.983 2.402 1.00 43.69 96 ASP A N 1
ATOM 766 C CA . ASP A 1 96 ? -4.447 -14.047 2.868 1.00 43.69 96 ASP A CA 1
ATOM 767 C C . ASP A 1 96 ? -3.964 -12.574 2.806 1.00 43.69 96 ASP A C 1
ATOM 769 O O . ASP A 1 96 ? -4.090 -11.813 3.765 1.00 43.69 96 ASP A O 1
ATOM 773 N N . PHE A 1 97 ? -3.339 -12.137 1.702 1.00 44.50 97 PHE A N 1
ATOM 774 C CA . PHE A 1 97 ? -2.866 -10.761 1.508 1.00 44.50 97 PHE A CA 1
ATOM 775 C C . PHE A 1 97 ? -4.019 -9.767 1.358 1.00 44.50 97 PHE A C 1
ATOM 777 O O . PHE A 1 97 ? -3.825 -8.570 1.565 1.00 44.50 97 PHE A O 1
ATOM 784 N N . THR A 1 98 ? -5.226 -10.234 1.044 1.00 52.41 98 THR A N 1
ATOM 785 C CA . THR A 1 98 ? -6.443 -9.455 1.254 1.00 52.41 98 THR A CA 1
ATOM 786 C C . THR A 1 98 ? -6.932 -9.739 2.662 1.00 52.41 98 THR A C 1
ATOM 788 O O . THR A 1 98 ? -7.728 -10.649 2.868 1.00 52.41 98 THR A O 1
ATOM 791 N N . LYS A 1 99 ? -6.446 -8.980 3.650 1.00 62.41 99 LYS A N 1
ATOM 792 C CA . LYS A 1 99 ? -7.105 -8.993 4.954 1.00 62.41 99 LYS A CA 1
ATOM 793 C C . LYS A 1 99 ? -8.517 -8.452 4.763 1.00 62.41 99 LYS A C 1
ATOM 795 O O . LYS A 1 99 ? -8.702 -7.272 4.461 1.00 62.41 99 LYS A O 1
ATOM 800 N N . ASP A 1 100 ? -9.487 -9.347 4.877 1.00 81.50 100 ASP A N 1
ATOM 801 C CA . ASP A 1 100 ? -10.898 -9.002 4.861 1.00 81.50 100 ASP A CA 1
ATOM 802 C C . ASP A 1 100 ? -11.209 -7.989 5.965 1.00 81.50 100 ASP A C 1
ATOM 804 O O . ASP A 1 100 ? -10.519 -7.915 6.989 1.00 81.50 100 ASP A O 1
ATOM 808 N N . CYS A 1 101 ? -12.258 -7.192 5.763 1.00 84.94 101 CYS A N 1
ATOM 809 C CA . CYS A 1 101 ? -12.736 -6.306 6.812 1.00 84.94 101 CYS A CA 1
ATOM 810 C C . CYS A 1 101 ? -13.029 -7.118 8.081 1.00 84.94 101 CYS A C 1
ATOM 812 O O . CYS A 1 101 ? -13.765 -8.100 8.033 1.00 84.94 101 CYS A O 1
ATOM 814 N N . GLY A 1 102 ? -12.522 -6.669 9.232 1.00 82.94 102 GLY A N 1
ATOM 815 C CA . GLY A 1 102 ? -12.747 -7.347 10.514 1.00 82.94 102 GLY A CA 1
ATOM 816 C C . GLY A 1 102 ? -14.197 -7.366 11.017 1.00 82.94 102 GLY A C 1
ATOM 817 O O . GLY A 1 102 ? -14.458 -7.900 12.084 1.00 82.94 102 GLY A O 1
ATOM 818 N N . ILE A 1 103 ? -15.142 -6.763 10.295 1.00 85.94 103 ILE A N 1
ATOM 819 C CA . ILE A 1 103 ? -16.560 -6.728 10.682 1.00 85.94 103 ILE A CA 1
ATOM 820 C C . ILE A 1 103 ? -17.390 -7.581 9.724 1.00 85.94 103 ILE A C 1
ATOM 822 O O . ILE A 1 103 ? -18.101 -8.479 10.161 1.00 85.94 103 ILE A O 1
ATOM 826 N N . CYS A 1 104 ? -17.295 -7.330 8.414 1.00 85.12 104 CYS A N 1
ATOM 827 C CA . CYS A 1 104 ? -18.105 -8.041 7.421 1.00 85.12 104 CYS A CA 1
ATOM 828 C C . CYS A 1 104 ? -17.408 -9.261 6.802 1.00 85.12 104 CYS A C 1
ATOM 830 O O . CYS A 1 104 ? -18.025 -9.963 6.005 1.00 85.12 104 CYS A O 1
ATOM 832 N N . TYR A 1 105 ? -16.135 -9.503 7.136 1.00 79.50 105 TYR A N 1
ATOM 833 C CA . TYR A 1 105 ? -15.317 -10.596 6.598 1.00 79.50 105 TYR A CA 1
ATOM 834 C C . TYR A 1 105 ? -15.274 -10.641 5.063 1.00 79.50 105 TYR A C 1
ATOM 836 O O . TYR A 1 105 ? -15.085 -11.696 4.466 1.00 79.50 105 TYR A O 1
ATOM 844 N N . ALA A 1 106 ? -15.441 -9.486 4.416 1.00 75.44 106 ALA A N 1
ATOM 845 C CA . ALA A 1 106 ? -15.334 -9.346 2.974 1.00 75.44 106 ALA A CA 1
ATOM 846 C C . ALA A 1 106 ? -14.202 -8.387 2.602 1.00 75.44 106 ALA A C 1
ATOM 848 O O . ALA A 1 106 ? -13.996 -7.350 3.237 1.00 75.44 106 ALA A O 1
ATOM 849 N N . TYR A 1 107 ? -13.513 -8.688 1.504 1.00 77.25 107 TYR A N 1
ATOM 850 C CA . TYR A 1 107 ? -12.540 -7.778 0.906 1.00 77.25 107 TYR A CA 1
ATOM 851 C C . TYR A 1 107 ? -13.201 -6.633 0.121 1.00 77.25 107 TYR A C 1
ATOM 853 O O . TYR A 1 107 ? -12.645 -5.545 -0.003 1.00 77.25 107 TYR A O 1
ATOM 861 N N . ARG A 1 108 ? -14.397 -6.841 -0.438 1.00 78.31 108 ARG A N 1
ATOM 862 C CA . ARG A 1 108 ? -15.112 -5.813 -1.210 1.00 78.31 108 ARG A CA 1
ATOM 863 C C . ARG A 1 108 ? -16.526 -5.626 -0.695 1.00 78.31 108 ARG A C 1
ATOM 865 O O . ARG A 1 108 ? -17.293 -6.581 -0.677 1.00 78.31 108 ARG A O 1
ATOM 872 N N . LEU A 1 109 ? -16.868 -4.379 -0.385 1.00 77.62 109 LEU A N 1
ATOM 873 C CA . LEU A 1 109 ? -18.218 -3.954 -0.030 1.00 77.62 109 LEU A CA 1
ATOM 874 C C . LEU A 1 109 ? -18.559 -2.697 -0.835 1.00 77.62 109 LEU A C 1
ATOM 876 O O . LEU A 1 109 ? -17.860 -1.692 -0.736 1.00 77.62 109 LEU A O 1
ATOM 880 N N . ASN A 1 110 ? -19.583 -2.765 -1.690 1.00 77.25 110 ASN A N 1
ATOM 881 C CA . ASN A 1 110 ? -20.033 -1.648 -2.538 1.00 77.25 110 ASN A CA 1
ATOM 882 C C . ASN A 1 110 ? -18.909 -0.950 -3.336 1.00 77.25 110 ASN A C 1
ATOM 884 O O . ASN A 1 110 ? -18.891 0.263 -3.499 1.00 77.25 110 ASN A O 1
ATOM 888 N N . GLY A 1 111 ? -17.933 -1.723 -3.824 1.00 72.31 111 GLY A N 1
ATOM 889 C CA . GLY A 1 111 ? -16.784 -1.197 -4.573 1.00 72.31 111 GLY A CA 1
ATOM 890 C C . GLY A 1 111 ? -15.649 -0.630 -3.712 1.00 72.31 111 GLY A C 1
ATOM 891 O O . GLY A 1 111 ? -14.581 -0.362 -4.258 1.00 72.31 111 GLY A O 1
ATOM 892 N N . THR A 1 112 ? -15.837 -0.528 -2.394 1.00 75.31 112 THR A N 1
ATOM 893 C CA . THR A 1 112 ? -14.811 -0.115 -1.426 1.00 75.31 112 THR A CA 1
ATOM 894 C C . THR A 1 112 ? -14.011 -1.309 -0.898 1.00 75.31 112 THR A C 1
ATOM 896 O O . THR A 1 112 ? -14.480 -2.454 -0.899 1.00 75.31 112 THR A O 1
ATOM 899 N N . THR A 1 113 ? -12.785 -1.040 -0.456 1.00 81.81 113 THR A N 1
ATOM 900 C CA . THR A 1 113 ? -11.879 -2.002 0.193 1.00 81.81 113 THR A CA 1
ATOM 901 C C . THR A 1 113 ? -11.610 -1.584 1.643 1.00 81.81 113 THR A C 1
ATOM 903 O O . THR A 1 113 ? -11.820 -0.414 1.954 1.00 81.81 113 THR A O 1
ATOM 906 N N . PRO A 1 114 ? -11.153 -2.486 2.532 1.00 85.12 114 PRO A N 1
ATOM 907 C CA . PRO A 1 114 ? -10.885 -2.165 3.929 1.00 85.12 114 PRO A CA 1
ATOM 908 C C . PRO A 1 114 ? -9.656 -1.251 4.040 1.00 85.12 114 PRO A C 1
ATOM 910 O O . PRO A 1 114 ? -8.521 -1.717 3.965 1.00 85.12 114 PRO A O 1
ATOM 913 N N . ASP A 1 115 ? -9.882 0.054 4.152 1.00 81.81 115 ASP A N 1
ATOM 914 C CA . ASP A 1 115 ? -8.851 1.096 4.159 1.00 81.81 115 ASP A CA 1
ATOM 915 C C . ASP A 1 115 ? -8.659 1.747 5.538 1.00 81.81 115 ASP A C 1
ATOM 917 O O . ASP A 1 115 ? -7.623 2.361 5.793 1.00 81.81 115 ASP A O 1
ATOM 921 N N . GLN A 1 116 ? -9.611 1.564 6.456 1.00 85.50 116 GLN A N 1
ATOM 922 C CA . GLN A 1 116 ? -9.501 2.007 7.841 1.00 85.50 116 GLN A CA 1
ATOM 923 C C . GLN A 1 116 ? -8.739 0.961 8.649 1.00 85.50 116 GLN A C 1
ATOM 925 O O . GLN A 1 116 ? -9.294 -0.068 9.028 1.00 85.50 116 GLN A O 1
ATOM 930 N N . VAL A 1 117 ? -7.460 1.210 8.918 1.00 86.38 117 VAL A N 1
ATOM 931 C CA . VAL A 1 117 ? -6.596 0.273 9.647 1.00 86.38 117 VAL A CA 1
ATOM 932 C C . VAL A 1 117 ? -6.414 0.734 11.088 1.00 86.38 117 VAL A C 1
ATOM 934 O O . VAL A 1 117 ? -6.114 1.898 11.339 1.00 86.38 117 VAL A O 1
ATOM 937 N N . CYS A 1 118 ? -6.570 -0.180 12.048 1.00 85.62 118 CYS A N 1
ATOM 938 C CA . CYS A 1 118 ? -6.218 0.105 13.436 1.00 85.62 118 CYS A CA 1
ATOM 939 C C . CYS A 1 118 ? -4.711 0.398 13.563 1.00 85.62 118 CYS A C 1
ATOM 941 O O . CYS A 1 118 ? -3.877 -0.423 13.190 1.00 85.62 118 CYS A O 1
ATOM 943 N N . ASP A 1 119 ? -4.380 1.551 14.134 1.00 81.31 119 ASP A N 1
ATOM 944 C CA . ASP A 1 119 ? -3.026 2.070 14.364 1.00 81.31 119 ASP A CA 1
ATOM 945 C C . ASP A 1 119 ? -2.279 1.384 15.524 1.00 81.31 119 ASP A C 1
ATOM 947 O O . ASP A 1 119 ? -1.074 1.574 15.681 1.00 81.31 119 ASP A O 1
ATOM 951 N N . GLU A 1 120 ? -2.965 0.579 16.344 1.00 83.94 120 GLU A N 1
ATOM 952 C CA . GLU A 1 120 ? -2.328 -0.226 17.388 1.00 83.94 120 GLU A CA 1
ATOM 953 C C . GLU A 1 120 ? -1.381 -1.256 16.738 1.00 83.94 120 GLU A C 1
ATOM 955 O O . GLU A 1 120 ? -1.868 -2.152 16.038 1.00 83.94 120 GLU A O 1
ATOM 960 N N . PRO A 1 121 ? -0.056 -1.205 17.001 1.00 75.88 121 PRO A N 1
ATOM 961 C CA . PRO A 1 121 ? 0.930 -2.047 16.315 1.00 75.88 121 PRO A CA 1
ATOM 962 C C . PRO A 1 121 ? 0.683 -3.551 16.451 1.00 75.88 121 PRO A C 1
ATOM 964 O O . PRO A 1 121 ? 1.069 -4.329 15.584 1.00 75.88 121 PRO A O 1
ATOM 967 N N . ARG A 1 122 ? 0.039 -3.971 17.547 1.00 79.69 122 ARG A N 1
ATOM 968 C CA . ARG A 1 122 ? -0.320 -5.375 17.797 1.00 79.69 122 ARG A CA 1
ATOM 969 C C . ARG A 1 122 ? -1.670 -5.784 17.198 1.00 79.69 122 ARG A C 1
ATOM 971 O O . ARG A 1 122 ? -1.996 -6.964 17.236 1.00 79.69 122 ARG A O 1
ATOM 978 N N . CYS A 1 123 ? -2.454 -4.834 16.691 1.00 83.38 123 CYS A N 1
ATOM 979 C CA . CYS A 1 123 ? -3.774 -5.066 16.108 1.00 83.38 123 CYS A CA 1
ATOM 980 C C . CYS A 1 123 ? -3.702 -5.032 14.579 1.00 83.38 123 CYS A C 1
ATOM 982 O O . CYS A 1 123 ? -3.819 -6.072 13.935 1.00 83.38 123 CYS A O 1
ATOM 984 N N . GLY A 1 124 ? -3.503 -3.846 13.989 1.00 81.06 124 GLY A N 1
ATOM 985 C CA . GLY A 1 124 ? -3.420 -3.680 12.535 1.00 81.06 124 GLY A CA 1
ATOM 986 C C . GLY A 1 124 ? -4.641 -4.185 11.756 1.00 81.06 124 GLY A C 1
ATOM 987 O O . GLY A 1 124 ? -4.509 -4.495 10.572 1.00 81.06 124 GLY A O 1
ATOM 988 N N . GLN A 1 125 ? -5.803 -4.344 12.403 1.00 85.50 125 GLN A N 1
ATOM 989 C CA . GLN A 1 125 ? -6.988 -4.895 11.749 1.00 85.50 125 GLN A CA 1
ATOM 990 C C . GLN A 1 125 ? -7.597 -3.860 10.794 1.00 85.50 125 GLN A C 1
ATOM 992 O O . GLN A 1 125 ? -7.816 -2.720 11.223 1.00 85.50 125 GLN A O 1
ATOM 997 N N . PRO A 1 126 ? -7.872 -4.225 9.529 1.00 87.50 126 PRO A N 1
ATOM 998 C CA . PRO A 1 126 ? -8.485 -3.322 8.573 1.00 87.50 126 PRO A CA 1
ATOM 999 C C . PRO A 1 126 ? -10.015 -3.442 8.569 1.00 87.50 126 PRO A C 1
ATOM 1001 O O . PRO A 1 126 ? -10.590 -4.511 8.802 1.00 87.50 126 PRO A O 1
ATOM 1004 N N . PHE A 1 127 ? -10.684 -2.340 8.254 1.00 87.00 127 PHE A N 1
ATOM 1005 C CA . PHE A 1 127 ? -12.134 -2.241 8.173 1.00 87.00 127 PHE A CA 1
ATOM 1006 C C . PHE A 1 127 ? -12.549 -1.398 6.970 1.00 87.00 127 PHE A C 1
ATOM 1008 O O . PHE A 1 127 ? -11.851 -0.461 6.585 1.00 87.00 127 PHE A O 1
ATOM 1015 N N . HIS A 1 128 ? -13.706 -1.703 6.380 1.00 85.81 128 HIS A N 1
ATOM 1016 C CA . HIS A 1 128 ? -14.372 -0.731 5.515 1.00 85.81 128 HIS A CA 1
ATOM 1017 C C . HIS A 1 128 ? -14.824 0.460 6.355 1.00 85.81 128 HIS A C 1
ATOM 1019 O O . HIS A 1 128 ? -15.321 0.272 7.469 1.00 85.81 128 HIS A O 1
ATOM 1025 N N . GLN A 1 129 ? -14.729 1.667 5.795 1.00 85.69 129 GLN A N 1
ATOM 1026 C CA . GLN A 1 129 ? -15.216 2.882 6.450 1.00 85.69 129 GLN A CA 1
ATOM 1027 C C . GLN A 1 129 ? -16.683 2.756 6.892 1.00 85.69 129 GLN A C 1
ATOM 1029 O O . GLN A 1 129 ? -16.999 3.090 8.030 1.00 85.69 129 GLN A O 1
ATOM 1034 N N . ALA A 1 130 ? -17.558 2.215 6.036 1.00 84.75 130 ALA A N 1
ATOM 1035 C CA . ALA A 1 130 ? -18.976 2.027 6.351 1.00 84.75 130 ALA A CA 1
ATOM 1036 C C . ALA A 1 130 ? -19.202 1.045 7.516 1.00 84.75 130 ALA A C 1
ATOM 1038 O O . ALA A 1 130 ? -19.909 1.376 8.463 1.00 84.75 130 ALA A O 1
ATOM 1039 N N . CYS A 1 131 ? -18.550 -0.125 7.493 1.00 87.00 131 CYS A N 1
ATOM 1040 C CA . CYS A 1 131 ? -18.684 -1.116 8.565 1.00 87.00 131 CYS A CA 1
ATOM 1041 C C . CYS A 1 131 ? -18.207 -0.567 9.910 1.00 87.00 131 CYS A C 1
ATOM 1043 O O . CYS A 1 131 ? -18.850 -0.770 10.937 1.00 87.00 131 CYS A O 1
ATOM 1045 N N . LEU A 1 132 ? -17.065 0.124 9.907 1.00 88.81 132 LEU A N 1
ATOM 1046 C CA . LEU A 1 132 ? -16.512 0.692 11.128 1.00 88.81 132 LEU A CA 1
ATOM 1047 C C . LEU A 1 132 ? -17.374 1.842 11.657 1.00 88.81 132 LEU A C 1
ATOM 1049 O O . LEU A 1 132 ? -17.550 1.959 12.865 1.00 88.81 132 LEU A O 1
ATOM 1053 N N . TYR A 1 133 ? -17.934 2.663 10.767 1.00 86.56 133 TYR A N 1
ATOM 1054 C CA . TYR A 1 133 ? -18.858 3.730 11.138 1.00 86.56 133 TYR A CA 1
ATOM 1055 C C . TYR A 1 133 ? -20.095 3.187 11.852 1.00 86.56 133 TYR A C 1
ATOM 1057 O O . TYR A 1 133 ? -20.381 3.604 12.972 1.00 86.56 133 TYR A O 1
ATOM 1065 N N . GLU A 1 134 ? -20.786 2.231 11.229 1.00 86.44 134 GLU A N 1
ATOM 1066 C CA . GLU A 1 134 ? -21.998 1.615 11.774 1.00 86.44 134 GLU A CA 1
ATOM 1067 C C . GLU A 1 134 ? -21.730 0.977 13.143 1.00 86.44 134 GLU A C 1
ATOM 1069 O O . GLU A 1 134 ? -22.472 1.201 14.100 1.00 86.44 134 GLU A O 1
ATOM 1074 N N . TRP A 1 135 ? -20.606 0.264 13.271 1.00 88.06 135 TRP A N 1
ATOM 1075 C CA . TRP A 1 135 ? -20.175 -0.309 14.543 1.00 88.06 135 TRP A CA 1
ATOM 1076 C C . TRP A 1 135 ? -19.982 0.759 15.627 1.00 88.06 135 TRP A C 1
ATOM 1078 O O . TRP A 1 135 ? -20.522 0.647 16.727 1.00 88.06 135 TRP A O 1
ATOM 1088 N N . LEU A 1 136 ? -19.215 1.810 15.326 1.00 87.06 136 LEU A N 1
ATOM 1089 C CA . LEU A 1 136 ? -18.879 2.849 16.297 1.00 87.06 136 LEU A CA 1
ATOM 1090 C C . LEU A 1 136 ? -20.092 3.699 16.687 1.00 87.06 136 LEU A C 1
ATOM 1092 O O . LEU A 1 136 ? -20.160 4.128 17.837 1.00 87.06 136 LEU A O 1
ATOM 1096 N N . GLN A 1 137 ? -21.059 3.912 15.793 1.00 82.88 137 GLN A N 1
ATOM 1097 C CA . GLN A 1 137 ? -22.317 4.585 16.132 1.00 82.88 137 GLN A CA 1
ATOM 1098 C C . GLN A 1 137 ? -23.140 3.821 17.176 1.00 82.88 137 GLN A C 1
ATOM 1100 O O . GLN A 1 137 ? -23.846 4.444 17.969 1.00 82.88 137 GLN A O 1
ATOM 1105 N N . GLY A 1 138 ? -23.030 2.491 17.208 1.00 80.38 138 GLY A N 1
ATOM 1106 C CA . GLY A 1 138 ? -23.695 1.653 18.205 1.00 80.38 138 GLY A CA 1
ATOM 1107 C C . GLY A 1 138 ? -23.081 1.730 19.608 1.00 80.38 138 GLY A C 1
ATOM 1108 O O . GLY A 1 138 ? -23.695 1.258 20.566 1.00 80.38 138 GLY A O 1
ATOM 1109 N N . LEU A 1 139 ? -21.885 2.314 19.763 1.00 82.00 139 LEU A N 1
ATOM 1110 C CA . LEU A 1 139 ? -21.186 2.370 21.047 1.00 82.00 139 LEU A CA 1
ATOM 1111 C C . LEU A 1 139 ? -21.481 3.680 21.803 1.00 82.00 139 LEU A C 1
ATOM 1113 O O . LEU A 1 139 ? -21.200 4.766 21.294 1.00 82.00 139 LEU A O 1
ATOM 1117 N N . PRO A 1 140 ? -21.924 3.620 23.073 1.00 79.88 140 PRO A N 1
ATOM 1118 C CA . PRO A 1 140 ? -22.176 4.820 23.882 1.00 79.88 140 PRO A CA 1
ATOM 1119 C C . PRO A 1 140 ? -20.893 5.597 24.247 1.00 79.88 140 PRO A C 1
ATOM 1121 O O . PRO A 1 140 ? -20.939 6.782 24.600 1.00 79.88 140 PRO A O 1
ATOM 1124 N N . SER A 1 141 ? -19.730 4.945 24.174 1.00 80.38 141 SER A N 1
ATOM 1125 C CA . SER A 1 141 ? -18.413 5.554 24.394 1.00 80.38 141 SER A CA 1
ATOM 1126 C C . SER A 1 141 ? -17.903 6.341 23.185 1.00 80.38 141 SER A C 1
ATOM 1128 O O . SER A 1 141 ? -16.994 7.159 23.344 1.00 80.38 141 SER A O 1
ATOM 1130 N N . SER A 1 142 ? -18.500 6.161 22.003 1.00 85.31 142 SER A N 1
ATOM 1131 C CA . SER A 1 142 ? -18.053 6.851 20.799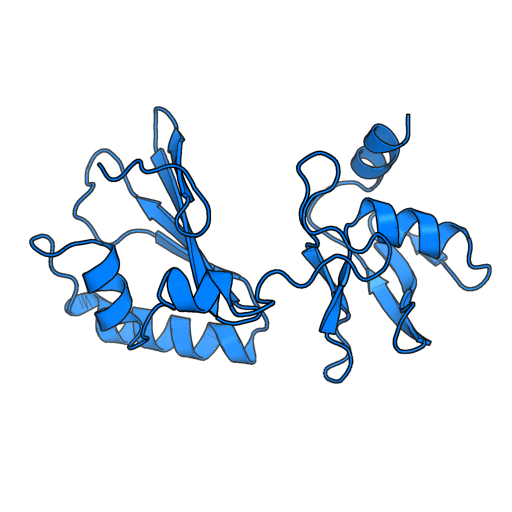 1.00 85.31 142 SER A CA 1
ATOM 1132 C C . SER A 1 142 ? -18.339 8.348 20.850 1.00 85.31 142 SER A C 1
ATOM 1134 O O . SER A 1 142 ? -19.321 8.818 21.436 1.00 85.31 142 SER A O 1
ATOM 1136 N N . ARG A 1 143 ? -17.452 9.130 20.238 1.00 83.25 143 ARG A N 1
ATOM 1137 C CA . ARG A 1 143 ? -17.592 10.581 20.078 1.00 83.25 143 ARG A CA 1
ATOM 1138 C C . ARG A 1 143 ? -17.319 10.938 18.629 1.00 83.25 143 ARG A C 1
ATOM 1140 O O . ARG A 1 143 ? -16.285 10.562 18.091 1.00 83.25 143 ARG A O 1
ATOM 1147 N N . GLN A 1 144 ? -18.222 11.683 18.008 1.00 79.75 144 GLN A N 1
ATOM 1148 C CA . GLN A 1 144 ? -18.048 12.167 16.643 1.00 79.75 144 GLN A CA 1
ATOM 1149 C C . GLN A 1 144 ? -17.734 13.664 16.659 1.00 79.75 144 GLN A C 1
ATOM 1151 O O . GLN A 1 144 ? -18.344 14.424 17.410 1.00 79.75 144 GLN A O 1
ATOM 1156 N N . SER A 1 145 ? -16.788 14.083 15.824 1.00 78.38 145 SER A N 1
ATOM 1157 C CA . SER A 1 145 ? -16.483 15.489 15.571 1.00 78.38 145 SER A CA 1
ATOM 1158 C C . SER A 1 145 ? -16.093 15.661 14.106 1.00 78.38 145 SER A C 1
ATOM 1160 O O . SER A 1 145 ? -15.088 15.108 13.662 1.00 78.38 145 SER A O 1
ATOM 1162 N N . PHE A 1 146 ? -16.890 16.419 13.348 1.00 75.19 146 PHE A N 1
ATOM 1163 C CA . PHE A 1 146 ? -16.704 16.625 11.905 1.00 75.19 146 PHE A CA 1
ATOM 1164 C C . PHE A 1 146 ? -16.467 15.305 11.152 1.00 75.19 146 PHE A C 1
ATOM 1166 O O . PHE A 1 146 ? -17.289 14.390 11.230 1.00 75.19 146 PHE A O 1
ATOM 1173 N N . ASN A 1 147 ? -15.321 15.207 10.466 1.00 72.19 147 ASN A N 1
ATOM 1174 C CA . ASN A 1 147 ? -14.901 14.047 9.699 1.00 72.19 147 ASN A CA 1
ATOM 1175 C C . ASN A 1 147 ? -14.073 13.042 10.503 1.00 72.19 147 ASN A C 1
ATOM 1177 O O . ASN A 1 147 ? -13.218 12.347 9.950 1.00 72.19 147 ASN A O 1
ATOM 1181 N N . VAL A 1 148 ? -14.311 12.951 11.806 1.00 78.06 148 VAL A N 1
ATOM 1182 C CA . VAL A 1 148 ? -13.580 12.056 12.694 1.00 78.06 148 VAL A CA 1
ATOM 1183 C C . VAL A 1 148 ? -1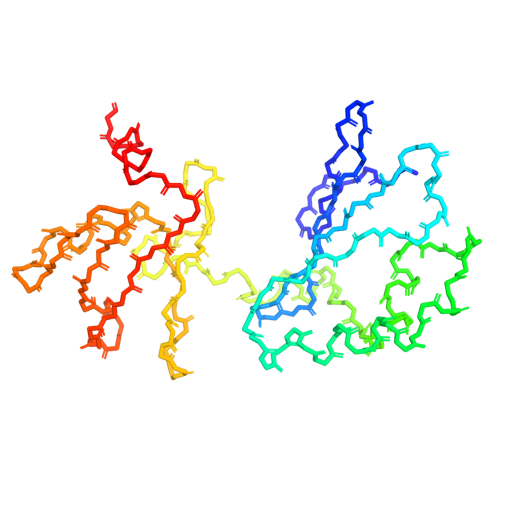4.542 11.408 13.682 1.00 78.06 148 VAL A C 1
ATOM 1185 O O . VAL A 1 148 ? -15.370 12.083 14.298 1.00 78.06 148 VAL A O 1
ATOM 1188 N N . ILE A 1 149 ? -14.392 10.099 13.876 1.00 84.50 149 ILE A N 1
ATOM 1189 C CA . ILE A 1 149 ? -15.045 9.368 14.960 1.00 84.50 149 ILE A CA 1
ATOM 1190 C C . ILE A 1 149 ? -13.986 8.775 15.888 1.00 84.50 149 ILE A C 1
ATOM 1192 O O . ILE A 1 149 ? -13.000 8.179 15.454 1.00 84.50 149 ILE A O 1
ATOM 1196 N N . PHE A 1 150 ? -14.184 8.980 17.183 1.00 86.88 150 PHE A N 1
ATOM 1197 C CA . PHE A 1 150 ? -13.401 8.377 18.247 1.00 86.88 150 PHE A CA 1
ATOM 1198 C C . PHE A 1 150 ? -14.204 7.235 18.836 1.00 86.88 150 PHE A C 1
ATOM 1200 O O . PHE A 1 150 ? -15.367 7.426 19.192 1.00 86.88 150 PHE A O 1
ATOM 1207 N N . GLY A 1 151 ? -13.583 6.075 18.982 1.00 88.69 151 GLY A N 1
ATOM 1208 C CA . GLY A 1 151 ? -14.220 4.942 19.632 1.00 88.69 151 GLY A CA 1
ATOM 1209 C C . GLY A 1 151 ? -13.300 3.739 19.725 1.00 88.69 151 GLY A C 1
ATOM 1210 O O . GLY A 1 151 ? -12.143 3.783 19.302 1.00 88.69 151 GLY A O 1
ATOM 1211 N N . GLU A 1 152 ? -13.796 2.683 20.354 1.00 90.06 152 GLU A N 1
ATOM 1212 C CA . GLU A 1 152 ? -13.012 1.485 20.632 1.00 90.06 152 GLU A CA 1
ATOM 1213 C C . GLU A 1 152 ? -12.921 0.579 19.402 1.00 90.06 152 GLU A C 1
ATOM 1215 O O . GLU A 1 152 ? -13.924 0.256 18.764 1.00 90.06 152 GLU A O 1
ATOM 1220 N N . CYS A 1 153 ? -11.703 0.140 19.081 1.00 89.19 153 CYS A N 1
ATOM 1221 C CA . CYS A 1 153 ? -11.485 -0.864 18.046 1.00 89.19 153 CYS A CA 1
ATOM 1222 C C . CYS A 1 153 ? -12.195 -2.184 18.416 1.00 89.19 153 CYS A C 1
ATOM 1224 O O . CYS A 1 153 ? -11.932 -2.685 19.513 1.00 89.19 153 CYS A O 1
ATOM 1226 N N . PRO A 1 154 ? -12.951 -2.825 17.497 1.00 87.31 154 PRO A N 1
ATOM 1227 C CA . PRO A 1 154 ? -13.644 -4.092 17.773 1.00 87.31 154 PRO A CA 1
ATOM 1228 C C . PRO A 1 154 ? -12.723 -5.261 18.169 1.00 87.31 154 PRO A C 1
ATOM 1230 O O . PRO A 1 154 ? -13.194 -6.282 18.655 1.00 87.31 154 PRO A O 1
ATOM 1233 N N . TYR A 1 155 ? -11.414 -5.138 17.920 1.00 85.62 155 TYR A N 1
ATOM 1234 C CA . TYR A 1 155 ? -10.439 -6.213 18.125 1.00 85.62 155 TYR A CA 1
ATOM 1235 C C . TYR A 1 155 ? -9.546 -5.997 19.344 1.00 85.62 155 TYR A C 1
ATOM 1237 O O . TYR A 1 155 ? -9.276 -6.940 20.082 1.00 85.62 155 TYR A O 1
ATOM 1245 N N . CYS A 1 156 ? -9.044 -4.777 19.553 1.00 88.00 156 CYS A N 1
ATOM 1246 C CA . CYS A 1 156 ? -8.099 -4.495 20.638 1.00 88.00 156 CYS A CA 1
ATOM 1247 C C . CYS A 1 156 ? -8.696 -3.670 21.784 1.00 88.00 156 CYS A C 1
ATOM 1249 O O . CYS A 1 156 ? -7.999 -3.426 22.771 1.00 88.00 156 CYS A O 1
ATOM 1251 N N . ASN A 1 157 ? -9.955 -3.229 21.660 1.00 87.25 157 ASN A N 1
ATOM 1252 C CA . ASN A 1 157 ? -10.674 -2.409 22.641 1.00 87.25 157 ASN A CA 1
ATOM 1253 C C . ASN A 1 157 ? -9.927 -1.122 23.040 1.00 87.25 157 ASN A C 1
ATOM 1255 O O . ASN A 1 157 ? -10.131 -0.569 24.119 1.00 87.25 157 ASN A O 1
ATOM 1259 N N . LYS A 1 158 ? -9.007 -0.640 22.194 1.00 87.12 158 LYS A N 1
ATOM 1260 C CA . LYS A 1 158 ? -8.334 0.647 22.392 1.00 87.12 158 LYS A CA 1
ATOM 1261 C C . LYS A 1 158 ? -9.152 1.740 21.728 1.00 87.12 158 LYS A C 1
ATOM 1263 O O . LYS A 1 158 ? -9.559 1.582 20.579 1.00 87.12 158 LYS A O 1
ATOM 1268 N N . VAL A 1 159 ? -9.357 2.841 22.449 1.00 87.44 159 VAL A N 1
ATOM 1269 C CA . VAL A 1 159 ? -9.968 4.056 21.904 1.00 87.44 159 VAL A CA 1
ATOM 1270 C C . VAL A 1 159 ? -9.006 4.663 20.900 1.00 87.44 159 VAL A C 1
ATOM 1272 O O . VAL A 1 159 ? -7.875 4.990 21.260 1.00 87.44 159 VAL A O 1
ATOM 1275 N N . ARG A 1 160 ? -9.456 4.802 19.657 1.00 84.94 160 ARG A N 1
ATOM 1276 C CA . ARG A 1 160 ? -8.668 5.331 18.547 1.00 84.94 160 ARG A CA 1
ATOM 1277 C C . ARG A 1 160 ? -9.452 6.373 17.775 1.00 84.94 160 ARG A C 1
ATOM 1279 O O . ARG A 1 160 ? -10.673 6.477 17.890 1.00 84.94 160 ARG A O 1
ATOM 1286 N N . GLN A 1 161 ? -8.704 7.154 17.012 1.00 84.75 161 GLN A N 1
ATOM 1287 C CA . GLN A 1 161 ? -9.240 8.112 16.069 1.00 84.75 161 GLN A CA 1
ATOM 1288 C C . GLN A 1 161 ? -9.345 7.444 14.699 1.00 84.75 161 GLN A C 1
ATOM 1290 O O . GLN A 1 161 ? -8.344 6.953 14.181 1.00 84.75 161 GLN A O 1
ATOM 1295 N N . TYR A 1 162 ? -10.531 7.470 14.101 1.00 80.31 162 TYR A N 1
ATOM 1296 C CA . TYR A 1 162 ? -10.756 6.997 12.740 1.00 80.31 162 TYR A CA 1
ATOM 1297 C C . TYR A 1 162 ? -11.173 8.171 11.850 1.00 80.31 162 TYR A C 1
ATOM 1299 O O . TYR A 1 162 ? -12.025 8.979 12.233 1.00 80.31 162 TYR A O 1
ATOM 1307 N N . GLY A 1 163 ? -10.543 8.287 10.679 1.00 67.81 163 GLY A N 1
ATOM 1308 C CA . GLY A 1 163 ? -10.742 9.372 9.716 1.00 67.81 163 GLY A CA 1
ATOM 1309 C C . GLY A 1 163 ? -10.010 9.094 8.400 1.00 67.81 163 GLY A C 1
ATOM 1310 O O . GLY A 1 163 ? -8.898 8.572 8.406 1.00 67.81 163 GLY A O 1
ATOM 1311 N N . GLY A 1 164 ? -10.635 9.437 7.273 1.00 58.00 164 GLY A N 1
ATOM 1312 C CA . GLY A 1 164 ? -10.115 9.206 5.921 1.00 58.00 164 GLY A CA 1
ATOM 1313 C C . GLY A 1 164 ? -10.541 10.315 4.957 1.00 58.00 164 GLY A C 1
ATOM 1314 O O . GLY A 1 164 ? -11.431 11.093 5.281 1.00 58.00 164 GLY A O 1
ATOM 1315 N N . ASN A 1 165 ? -9.884 10.400 3.795 1.00 47.19 165 ASN A N 1
ATOM 1316 C CA . ASN A 1 165 ? -9.924 11.482 2.789 1.00 47.19 165 ASN A CA 1
ATOM 1317 C C . ASN A 1 165 ? -11.289 11.737 2.086 1.00 47.19 165 ASN A C 1
ATOM 1319 O O . ASN A 1 165 ? -11.317 12.175 0.937 1.00 47.19 165 ASN A O 1
ATOM 1323 N N . GLY A 1 166 ? -12.416 11.487 2.753 1.00 53.28 166 GLY A N 1
ATOM 1324 C CA . GLY A 1 166 ? -13.781 11.719 2.278 1.00 53.28 166 GLY A CA 1
ATOM 1325 C C . GLY A 1 166 ? -14.713 12.089 3.436 1.00 53.28 166 GLY A C 1
ATOM 1326 O O . GLY A 1 166 ? -14.460 11.735 4.588 1.00 53.28 166 GLY A O 1
ATOM 1327 N N . SER A 1 167 ? -15.781 12.840 3.148 1.00 52.03 167 SER A N 1
ATOM 1328 C CA . SER A 1 167 ? -16.797 13.172 4.158 1.00 52.03 167 SER A CA 1
ATOM 1329 C C . SER A 1 167 ? -17.511 11.896 4.616 1.00 52.03 167 SER A C 1
ATOM 1331 O O . SER A 1 167 ? -17.879 11.066 3.784 1.00 52.03 167 SER A O 1
ATOM 1333 N N . TRP A 1 168 ? -17.780 11.742 5.918 1.00 56.75 168 TRP A N 1
ATOM 1334 C CA . TRP A 1 168 ? -18.629 10.641 6.412 1.00 56.75 168 TRP A CA 1
ATOM 1335 C C . TRP A 1 168 ? -20.053 10.717 5.857 1.00 56.75 168 TRP A C 1
ATOM 1337 O O . TRP A 1 168 ? -20.747 9.705 5.838 1.00 56.75 168 TRP A O 1
ATOM 1347 N N . ASP A 1 169 ? -20.455 11.869 5.315 1.00 50.22 169 ASP A N 1
ATOM 1348 C CA . ASP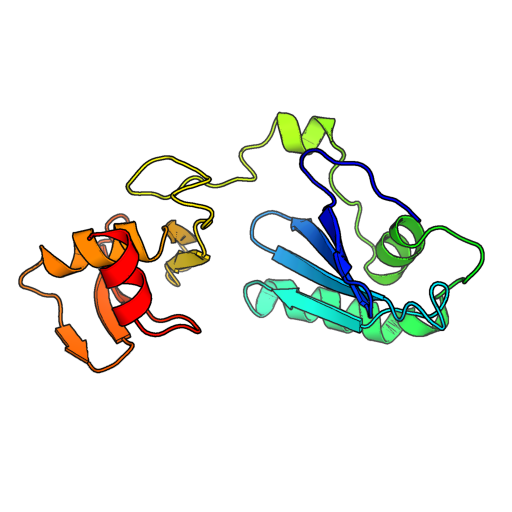 A 1 169 ? -21.701 12.023 4.559 1.00 50.22 169 ASP A CA 1
ATOM 1349 C C . ASP A 1 169 ? -21.771 11.078 3.345 1.00 50.22 169 ASP A C 1
ATOM 1351 O O . ASP A 1 169 ? -22.853 10.663 2.930 1.00 50.22 169 ASP A O 1
ATOM 1355 N N . GLU A 1 170 ? -20.626 10.702 2.768 1.00 50.09 170 GLU A N 1
ATOM 1356 C CA . GLU A 1 170 ? -20.561 9.771 1.639 1.00 50.09 170 GLU A CA 1
ATOM 1357 C C . GLU A 1 170 ? -20.721 8.309 2.092 1.00 50.09 170 GLU A C 1
ATOM 1359 O O . GLU A 1 170 ? -21.320 7.507 1.377 1.00 50.09 170 GLU A O 1
ATOM 1364 N N . ALA A 1 171 ? -20.303 7.978 3.321 1.00 45.09 171 ALA A N 1
ATOM 1365 C CA . ALA A 1 171 ? -20.604 6.691 3.952 1.00 45.09 171 ALA A CA 1
ATOM 1366 C C . ALA A 1 171 ? -22.100 6.565 4.303 1.00 45.09 171 ALA A C 1
ATOM 1368 O O . ALA A 1 171 ? -22.678 5.495 4.130 1.00 45.09 171 ALA A O 1
ATOM 1369 N N . VAL A 1 172 ? -22.750 7.668 4.703 1.00 46.88 172 VAL A N 1
ATOM 1370 C CA . VAL A 1 172 ? -24.208 7.727 4.928 1.00 46.88 172 VAL A CA 1
ATOM 1371 C C . VAL A 1 172 ? -24.991 7.489 3.629 1.00 46.88 172 VAL A C 1
ATOM 1373 O O . VAL A 1 172 ? -26.005 6.798 3.644 1.00 46.88 172 VAL A O 1
ATOM 1376 N N . ARG A 1 173 ? -24.501 7.974 2.480 1.00 46.09 173 ARG A N 1
ATOM 1377 C CA . ARG A 1 173 ? -25.105 7.700 1.158 1.00 46.09 173 ARG A CA 1
ATOM 1378 C C . ARG A 1 173 ? -25.026 6.241 0.704 1.00 46.09 173 ARG A C 1
ATOM 1380 O O . ARG A 1 173 ? -25.713 5.888 -0.241 1.00 46.09 173 ARG A O 1
ATOM 1387 N N . LEU A 1 174 ? -24.179 5.412 1.312 1.00 43.81 174 LEU A N 1
ATOM 1388 C CA . LEU A 1 174 ? -24.105 3.976 1.013 1.00 43.81 174 LEU A CA 1
ATOM 1389 C C . LEU A 1 174 ? -25.056 3.140 1.886 1.00 43.81 174 LEU A C 1
ATOM 1391 O O . LEU A 1 174 ? -25.190 1.940 1.645 1.00 43.81 174 LEU A O 1
ATOM 1395 N N . LEU A 1 175 ? -25.687 3.763 2.886 1.00 41.75 175 LEU A N 1
ATOM 1396 C CA . LEU A 1 175 ? -26.645 3.152 3.812 1.00 41.75 175 LEU A CA 1
ATOM 1397 C C . LEU A 1 175 ? -28.114 3.498 3.476 1.00 41.75 175 LEU A C 1
ATOM 1399 O O . LEU A 1 175 ? -29.014 2.898 4.062 1.00 41.75 175 LEU A O 1
ATOM 1403 N N . CYS A 1 176 ? -28.355 4.411 2.525 1.00 34.41 176 CYS A N 1
ATOM 1404 C CA . CYS A 1 176 ? -29.669 4.812 1.999 1.00 34.41 176 CYS A CA 1
ATOM 1405 C C . CYS A 1 176 ? -29.722 4.624 0.478 1.00 34.41 176 CYS A C 1
ATOM 1407 O O . CYS A 1 176 ? -30.815 4.296 -0.033 1.00 34.41 176 CYS A O 1
#

Foldseek 3Di:
DDDDDDDAWDQDDDPQWTWIKHDQDQFKIWIWIAGPVCNLAGTDIDMGGDCVVVVLQVVLLVVCNVVRDSVDDPVVSSCNSSVGDGDDPVRVVVDPSQQAAPQPRHQDDPNDGFPWFDPPPVGRHTHTPLRVVVVLVPDPPWDDDWQWIWAADPTPRDTDITGDDDGCVVSVVSVD